Protein AF-A0A699V2Z4-F1 (afdb_monomer)

InterPro domains:
  IPR041373 Reverse transcriptase, RNase H-like domain [PF17917] (2-32)
  IPR043502 DNA/RNA polymerase superfamily [SSF56672] (2-38)

Solvent-accessible surface area (backbone atoms only — not comparable to full-atom values): 7165 Å² total; per-residue (Å²): 118,45,82,35,62,55,65,71,59,50,41,65,89,76,55,88,81,69,55,76,67,55,48,59,50,47,71,61,47,70,83,44,98,73,50,55,39,65,45,65,58,87,79,38,53,66,62,52,53,57,63,56,65,73,56,71,84,76,75,62,84,74,56,72,71,58,54,54,52,35,56,74,67,73,53,88,75,66,66,85,72,93,91,62,84,53,64,68,84,82,80,77,77,57,59,66,59,51,51,58,55,57,54,71,75,42,88,92,114

pLDDT: mean 74.53, std 16.19, range [44.03, 93.12]

Organism: Tanacetum cinerariifolium (NCBI:txid118510)

Structure (mmCIF, N/CA/C/O backbone):
data_AF-A0A699V2Z4-F1
#
_entry.id   AF-A0A699V2Z4-F1
#
loop_
_atom_site.group_PDB
_atom_site.id
_atom_site.type_symbol
_atom_site.label_atom_id
_atom_site.label_alt_id
_atom_site.label_comp_id
_atom_site.label_asym_id
_atom_site.label_entity_id
_atom_site.label_s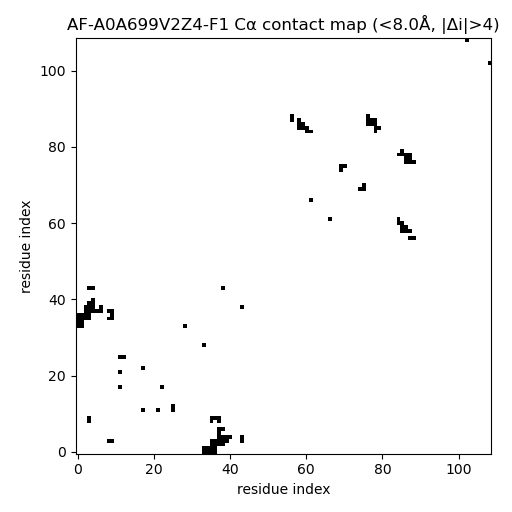eq_id
_atom_site.pdbx_PDB_ins_code
_atom_site.Cartn_x
_atom_site.Cartn_y
_atom_site.Cartn_z
_atom_site.occupancy
_atom_site.B_iso_or_equiv
_atom_site.auth_seq_id
_atom_site.auth_comp_id
_atom_site.auth_asym_id
_atom_site.auth_atom_id
_atom_site.pdbx_PDB_model_num
ATOM 1 N N . ASP A 1 1 ? -11.985 -6.692 1.473 1.00 87.31 1 ASP A N 1
ATOM 2 C CA . ASP A 1 1 ? -10.712 -6.765 2.226 1.00 87.31 1 ASP A CA 1
ATOM 3 C C . ASP A 1 1 ? -9.584 -6.054 1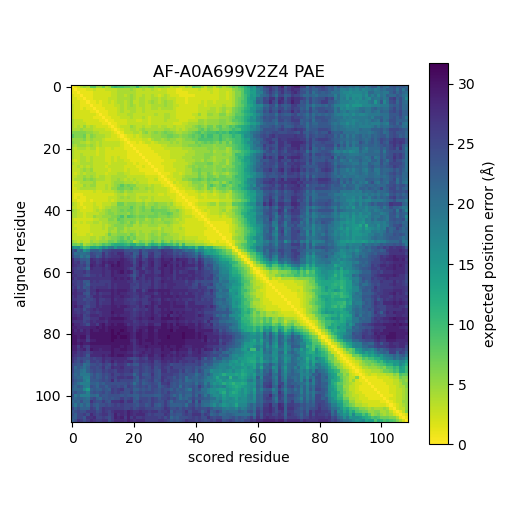.486 1.00 87.31 1 ASP A C 1
ATOM 5 O O . ASP A 1 1 ? -9.507 -6.158 0.269 1.00 87.31 1 ASP A O 1
ATOM 9 N N . ILE A 1 2 ? -8.719 -5.335 2.206 1.00 90.50 2 ILE A N 1
ATOM 10 C CA . ILE A 1 2 ? -7.509 -4.677 1.689 1.00 90.50 2 ILE A CA 1
ATOM 11 C C . ILE A 1 2 ? -6.297 -5.320 2.357 1.00 90.50 2 ILE A C 1
ATOM 13 O O . ILE A 1 2 ? -6.183 -5.291 3.580 1.00 90.50 2 ILE A O 1
ATOM 17 N N . PHE A 1 3 ? -5.362 -5.845 1.570 1.00 91.31 3 PHE A N 1
ATOM 18 C CA . PHE A 1 3 ? -4.125 -6.432 2.085 1.00 91.31 3 PHE A CA 1
ATOM 19 C C . PHE A 1 3 ? -2.959 -5.454 1.946 1.00 91.31 3 PHE A C 1
ATOM 21 O O . PHE A 1 3 ? -2.769 -4.840 0.899 1.00 91.31 3 PHE A O 1
ATOM 28 N N . THR A 1 4 ? -2.165 -5.310 3.004 1.00 92.25 4 THR A N 1
ATOM 29 C CA . THR A 1 4 ? -0.993 -4.428 3.020 1.00 92.25 4 THR A CA 1
ATOM 30 C C . THR A 1 4 ? 0.183 -5.079 3.732 1.00 92.25 4 THR A C 1
ATOM 32 O O . THR A 1 4 ? 0.024 -5.741 4.757 1.00 92.25 4 THR A O 1
ATOM 35 N N . ASP A 1 5 ? 1.384 -4.849 3.216 1.00 92.50 5 ASP A N 1
ATOM 36 C CA . ASP A 1 5 ? 2.642 -5.210 3.865 1.00 92.50 5 ASP A CA 1
ATOM 37 C C . ASP A 1 5 ? 3.110 -4.164 4.890 1.00 92.50 5 ASP A C 1
ATOM 39 O O . ASP A 1 5 ? 4.073 -4.382 5.632 1.00 92.50 5 ASP A O 1
ATOM 43 N N . HIS A 1 6 ? 2.386 -3.051 5.014 1.00 90.38 6 HIS A N 1
ATOM 44 C CA . HIS A 1 6 ? 2.674 -2.018 5.990 1.00 90.38 6 HIS A CA 1
ATOM 45 C C . HIS A 1 6 ? 1.903 -2.267 7.291 1.00 90.38 6 HIS A C 1
ATOM 47 O O . HIS A 1 6 ? 0.768 -1.832 7.487 1.00 90.38 6 HIS A O 1
ATOM 53 N N . LYS A 1 7 ? 2.561 -2.966 8.223 1.00 89.25 7 LYS A N 1
ATOM 54 C CA . LYS A 1 7 ? 1.970 -3.479 9.474 1.00 89.25 7 LYS A CA 1
ATOM 55 C C . LYS A 1 7 ? 1.210 -2.443 10.312 1.00 89.25 7 LYS A C 1
ATOM 57 O O . LYS A 1 7 ? 0.242 -2.802 10.976 1.00 89.25 7 LYS A O 1
ATOM 62 N N . SER A 1 8 ? 1.625 -1.178 10.297 1.00 88.25 8 SER A N 1
ATOM 63 C CA . SER A 1 8 ? 0.966 -0.113 11.064 1.00 88.25 8 SER A CA 1
ATOM 64 C C . SER A 1 8 ? -0.421 0.257 10.519 1.00 88.25 8 SER A C 1
ATOM 66 O O . SER A 1 8 ? -1.296 0.609 11.306 1.00 88.25 8 SER A O 1
ATOM 68 N N . LEU A 1 9 ? -0.669 0.109 9.208 1.00 89.44 9 LEU A N 1
ATOM 69 C CA . LEU A 1 9 ? -1.960 0.452 8.589 1.00 89.44 9 LEU A CA 1
ATOM 70 C C . LEU A 1 9 ? -3.107 -0.441 9.050 1.00 89.44 9 LEU A C 1
ATOM 72 O O . LEU A 1 9 ? -4.251 0.001 9.037 1.00 89.44 9 LEU A O 1
ATOM 76 N N . LYS A 1 10 ? -2.810 -1.649 9.541 1.00 90.50 10 LYS A N 1
ATOM 77 C CA . LYS A 1 10 ? -3.805 -2.524 10.175 1.00 90.50 10 LYS A CA 1
ATOM 78 C C . LYS A 1 10 ? -4.578 -1.811 11.294 1.00 90.50 10 LYS A C 1
ATOM 80 O O . LYS A 1 10 ? -5.737 -2.119 11.536 1.00 90.50 10 LYS A O 1
ATOM 85 N N . TYR A 1 11 ? -3.939 -0.867 11.983 1.00 90.00 11 TYR A N 1
ATOM 86 C CA . TYR A 1 11 ? -4.494 -0.208 13.163 1.00 90.00 11 TYR A CA 1
ATOM 87 C C . TYR A 1 11 ? -5.052 1.185 12.878 1.00 90.00 11 TYR A C 1
ATOM 89 O O . TYR A 1 11 ? -5.385 1.898 13.823 1.00 90.00 11 TYR A O 1
ATOM 97 N N . ILE A 1 12 ? -5.163 1.589 11.607 1.00 88.94 12 ILE A N 1
ATOM 98 C CA . ILE A 1 12 ? -5.498 2.972 11.250 1.00 88.94 12 ILE A CA 1
ATOM 99 C C . ILE A 1 12 ? -6.859 3.429 11.798 1.00 88.94 12 ILE A C 1
ATOM 101 O O . ILE A 1 12 ? -6.993 4.591 12.163 1.00 88.94 12 ILE A O 1
ATOM 105 N N . PHE A 1 13 ? -7.825 2.517 11.950 1.00 87.44 13 PHE A N 1
ATOM 106 C CA . PHE A 1 13 ? -9.142 2.804 12.537 1.00 87.44 13 PHE A CA 1
ATOM 107 C C . PHE A 1 13 ? -9.162 2.810 14.073 1.00 87.44 13 PHE A C 1
ATOM 109 O O . PHE A 1 13 ? -10.050 3.400 14.677 1.00 87.44 13 PHE A O 1
ATOM 116 N N . THR A 1 14 ? -8.198 2.153 14.722 1.00 88.56 14 THR A N 1
ATOM 117 C CA . THR A 1 14 ? -8.164 1.977 16.189 1.00 88.56 14 THR A CA 1
ATOM 118 C C . THR A 1 14 ? -7.121 2.851 16.885 1.00 88.56 14 THR A C 1
ATOM 120 O O . THR A 1 14 ? -7.094 2.948 18.112 1.00 88.56 14 THR A O 1
ATOM 123 N N . GLN A 1 15 ? -6.207 3.445 16.122 1.00 87.56 15 GLN A N 1
ATOM 124 C CA . GLN A 1 15 ? -5.091 4.218 16.645 1.00 87.56 15 GLN A CA 1
ATOM 125 C C . GLN A 1 15 ? -5.572 5.572 17.192 1.00 87.56 15 GLN A C 1
ATOM 127 O O . GLN A 1 15 ? -6.208 6.348 16.487 1.00 87.56 15 GLN A O 1
ATOM 132 N N . ARG A 1 16 ? -5.231 5.868 18.456 1.00 85.62 16 ARG A N 1
ATOM 133 C CA . ARG A 1 16 ? -5.664 7.092 19.162 1.00 85.62 16 ARG A CA 1
ATOM 134 C C . ARG A 1 16 ? -5.080 8.375 18.576 1.00 85.62 16 ARG A C 1
ATOM 136 O O . ARG A 1 16 ? -5.778 9.375 18.459 1.00 85.62 16 ARG A O 1
ATOM 143 N N . GLU A 1 17 ? -3.797 8.349 18.232 1.00 88.75 17 GLU A N 1
ATOM 144 C CA . GLU A 1 17 ? -3.079 9.517 17.728 1.00 88.75 17 GLU A CA 1
ATOM 145 C C . GLU A 1 17 ? -2.653 9.293 16.289 1.00 88.75 17 GLU A C 1
ATOM 147 O O . GLU A 1 17 ? -1.829 8.429 15.991 1.00 88.75 17 GLU A O 1
ATOM 152 N N . LEU A 1 18 ? -3.214 10.096 15.394 1.00 89.12 18 LEU A N 1
ATOM 153 C CA . LEU A 1 18 ? -2.954 10.022 13.966 1.00 89.12 18 LEU A CA 1
ATOM 154 C C . LEU A 1 18 ? -2.298 11.313 13.499 1.00 89.12 18 LEU A C 1
ATOM 156 O O . LEU A 1 18 ? -2.741 12.420 13.845 1.00 89.12 18 LEU A O 1
ATOM 160 N N . ASN A 1 19 ? -1.270 11.169 12.666 1.00 91.06 19 ASN A N 1
ATOM 161 C CA . ASN A 1 19 ? -0.652 12.308 12.004 1.00 91.06 19 ASN A CA 1
ATOM 162 C C . ASN A 1 19 ? -1.593 12.897 10.932 1.00 91.06 19 ASN A C 1
ATOM 164 O O . ASN A 1 19 ? -2.561 12.264 10.501 1.00 91.06 19 ASN A O 1
ATOM 168 N N . MET A 1 20 ? -1.308 14.119 10.473 1.00 92.19 20 MET A N 1
ATOM 169 C CA . MET A 1 20 ? -2.172 14.821 9.509 1.00 92.19 20 MET A CA 1
ATOM 170 C C . MET A 1 20 ?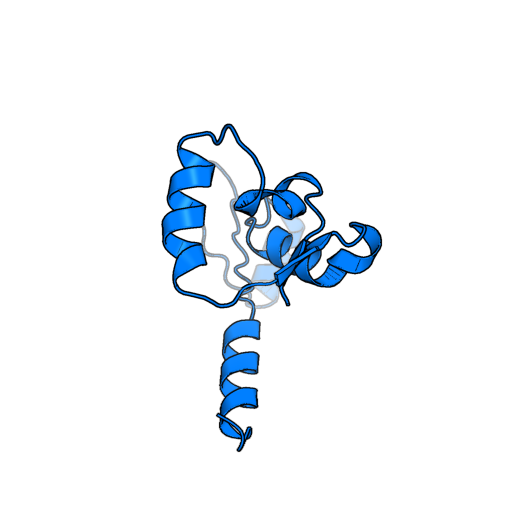 -2.370 14.049 8.198 1.00 92.19 20 MET A C 1
ATOM 172 O O . MET A 1 20 ? -3.440 14.124 7.597 1.00 92.19 20 MET A O 1
ATOM 176 N N . ARG A 1 21 ? -1.368 13.276 7.759 1.00 90.31 21 ARG A N 1
ATOM 177 C CA . ARG A 1 21 ? -1.477 12.436 6.561 1.00 90.31 21 ARG A CA 1
ATOM 178 C C . ARG A 1 21 ? -2.466 11.296 6.793 1.00 90.31 21 ARG A C 1
ATOM 180 O O . ARG A 1 21 ? -3.337 11.091 5.960 1.00 90.31 21 ARG A O 1
ATOM 187 N N . GLN A 1 22 ? -2.369 10.591 7.916 1.00 88.69 22 GLN A N 1
ATOM 188 C CA . GLN A 1 22 ? -3.275 9.495 8.266 1.00 88.69 22 GLN A CA 1
ATOM 189 C C . GLN A 1 22 ? -4.723 9.969 8.430 1.00 88.69 22 GLN A C 1
ATOM 191 O O . GLN A 1 22 ? -5.620 9.287 7.953 1.00 88.69 22 GLN A O 1
ATOM 196 N N . ARG A 1 23 ? -4.958 11.153 9.018 1.00 90.94 23 ARG A N 1
ATOM 197 C CA . ARG A 1 23 ? -6.315 11.728 9.109 1.00 90.94 23 ARG A CA 1
ATOM 198 C C . ARG A 1 23 ? -6.932 11.979 7.738 1.00 90.94 23 ARG A C 1
ATOM 200 O O . ARG A 1 23 ? -8.060 11.572 7.509 1.00 90.94 23 ARG A O 1
ATOM 207 N N . ARG A 1 24 ? -6.166 12.569 6.810 1.00 91.06 24 ARG A N 1
ATOM 208 C CA . ARG A 1 24 ? -6.622 12.765 5.423 1.00 91.06 24 ARG A CA 1
ATOM 209 C C . ARG A 1 24 ? -6.978 11.442 4.744 1.00 91.06 24 ARG A C 1
ATOM 211 O O . ARG A 1 24 ? -7.960 11.381 4.020 1.00 91.06 24 ARG A O 1
ATOM 218 N N . TRP A 1 25 ? -6.190 10.391 4.977 1.00 90.19 25 TRP A N 1
ATOM 219 C CA . TRP A 1 25 ? -6.496 9.062 4.442 1.00 90.19 25 TRP A CA 1
ATOM 220 C C . TRP A 1 25 ? -7.739 8.445 5.080 1.00 90.19 25 TRP A C 1
ATOM 222 O O . TRP A 1 25 ? -8.535 7.854 4.363 1.00 90.19 25 TRP A O 1
ATOM 232 N N . LEU A 1 26 ? -7.942 8.601 6.389 1.00 89.94 26 LEU A N 1
ATOM 233 C CA . LEU A 1 26 ? -9.163 8.130 7.049 1.00 89.94 26 LEU A CA 1
ATOM 234 C C . LEU A 1 26 ? -10.414 8.839 6.548 1.00 89.94 26 LEU A C 1
ATOM 236 O O . LEU A 1 26 ? -11.431 8.182 6.366 1.00 89.94 26 LEU A O 1
ATOM 240 N N . ASP A 1 27 ? -10.334 10.144 6.291 1.00 90.06 27 ASP A N 1
ATOM 241 C CA . ASP A 1 27 ? -11.449 10.886 5.701 1.00 90.06 27 ASP A CA 1
ATOM 242 C C . ASP A 1 27 ? -11.861 10.340 4.334 1.00 90.06 27 ASP A C 1
ATOM 244 O O . ASP A 1 27 ? -13.030 10.424 3.993 1.00 90.06 27 ASP A O 1
ATOM 248 N N . LEU A 1 28 ? -10.926 9.764 3.577 1.00 89.44 28 LEU A N 1
ATOM 249 C CA . LEU A 1 28 ? -11.218 9.098 2.311 1.00 89.44 28 LEU A CA 1
ATOM 250 C C . LEU A 1 28 ? -11.717 7.662 2.522 1.00 89.44 28 LEU A C 1
ATOM 252 O O . LEU A 1 28 ? -12.619 7.213 1.829 1.00 89.44 28 LEU A O 1
ATOM 256 N N . LEU A 1 29 ? -11.122 6.926 3.464 1.00 89.06 29 LEU A N 1
ATOM 257 C CA . LEU A 1 29 ? -11.441 5.516 3.704 1.00 89.06 29 LEU A CA 1
ATOM 258 C C . LEU A 1 29 ? -12.791 5.308 4.394 1.00 89.06 29 LEU A C 1
ATOM 260 O O . LEU A 1 29 ? -13.374 4.245 4.221 1.00 89.06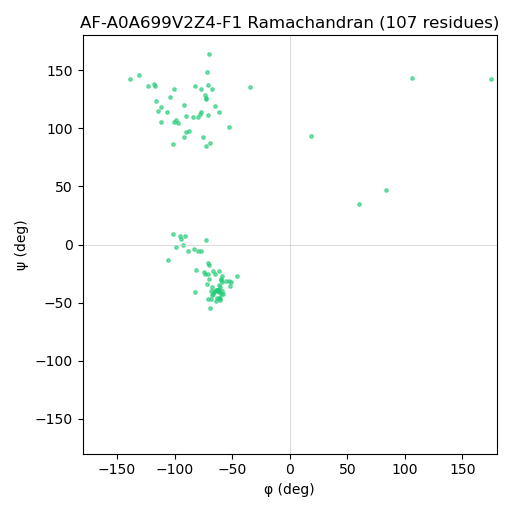 29 LEU A O 1
ATOM 264 N N . LYS A 1 30 ? -13.294 6.290 5.153 1.00 84.88 30 LYS A N 1
ATOM 265 C CA . LYS A 1 30 ? -14.575 6.180 5.877 1.00 84.88 30 LYS A CA 1
ATOM 266 C C . LYS A 1 30 ? -15.783 5.975 4.960 1.00 84.88 30 LYS A C 1
ATOM 268 O O . LYS A 1 30 ? -16.796 5.458 5.415 1.00 84.88 30 LYS A O 1
ATOM 273 N N . ASP A 1 31 ? -15.665 6.379 3.696 1.00 90.50 31 ASP A N 1
ATOM 274 C CA . ASP A 1 31 ? -16.728 6.247 2.699 1.00 90.50 31 ASP A CA 1
ATOM 275 C C . ASP A 1 31 ? -16.808 4.819 2.123 1.00 90.50 31 ASP A C 1
ATOM 277 O O . ASP A 1 31 ? -17.718 4.504 1.360 1.00 90.50 31 ASP A O 1
ATOM 281 N N . TYR A 1 32 ? -15.871 3.942 2.496 1.00 88.75 32 TYR A N 1
ATOM 282 C CA . TYR A 1 32 ? -15.781 2.568 2.018 1.00 88.75 32 TYR A CA 1
ATOM 283 C C . TYR A 1 32 ? -15.814 1.583 3.193 1.00 88.75 32 TYR A C 1
ATOM 285 O O . TYR A 1 32 ? -15.085 1.749 4.174 1.00 88.75 32 TYR A O 1
ATOM 293 N N . ASP A 1 33 ? -16.584 0.499 3.062 1.00 88.00 33 ASP A N 1
ATOM 294 C CA . ASP A 1 33 ? -16.558 -0.615 4.020 1.00 88.00 33 ASP A CA 1
ATOM 295 C C . ASP A 1 33 ? -15.260 -1.424 3.851 1.00 88.00 33 ASP A C 1
ATOM 297 O O . ASP A 1 33 ? -15.157 -2.370 3.064 1.00 88.00 33 ASP A O 1
ATOM 301 N N . THR A 1 34 ? -14.200 -0.957 4.512 1.00 88.75 34 THR A N 1
ATOM 302 C CA . THR A 1 34 ? -12.832 -1.437 4.304 1.00 88.75 34 THR A CA 1
ATOM 303 C C . THR A 1 34 ? -12.306 -2.194 5.511 1.00 88.75 34 THR A C 1
ATOM 305 O O . THR A 1 34 ? -12.079 -1.649 6.586 1.00 88.75 34 THR A O 1
ATOM 308 N N . ASN A 1 35 ? -11.998 -3.470 5.296 1.00 90.62 35 ASN A N 1
ATOM 309 C CA . ASN A 1 35 ? -11.284 -4.297 6.259 1.00 90.62 35 ASN A CA 1
ATOM 310 C C . ASN A 1 35 ? -9.807 -4.413 5.858 1.00 90.62 35 ASN A C 1
ATOM 312 O O . ASN A 1 35 ? -9.477 -5.099 4.887 1.00 90.62 35 ASN A O 1
ATOM 316 N N . ILE A 1 36 ? -8.923 -3.716 6.578 1.00 91.81 36 ILE A N 1
ATOM 317 C CA . ILE A 1 36 ? -7.482 -3.669 6.285 1.00 91.81 36 ILE A CA 1
ATOM 318 C C . ILE A 1 36 ? -6.752 -4.768 7.060 1.00 91.81 36 ILE A C 1
ATOM 320 O O . ILE A 1 36 ? -6.718 -4.777 8.292 1.00 91.81 36 ILE A O 1
ATOM 324 N N . GLN A 1 37 ? -6.090 -5.662 6.333 1.00 92.38 37 GLN A N 1
ATOM 325 C CA . GLN A 1 37 ? -5.348 -6.790 6.876 1.00 92.38 37 GLN A CA 1
ATOM 326 C C . GLN A 1 37 ? -3.862 -6.697 6.539 1.00 92.38 37 GLN A C 1
ATOM 328 O O . GLN A 1 37 ? -3.459 -6.373 5.422 1.00 92.38 37 GLN A O 1
ATOM 333 N N . TYR A 1 38 ? -3.030 -7.017 7.528 1.00 93.12 38 TYR A N 1
ATOM 334 C CA . TYR A 1 38 ? -1.599 -7.160 7.302 1.00 93.12 38 TYR A CA 1
ATOM 335 C C . TYR A 1 38 ? -1.305 -8.498 6.628 1.00 93.12 38 TYR A C 1
ATOM 337 O O . TYR A 1 38 ? -1.756 -9.538 7.111 1.00 93.12 38 TYR A O 1
ATOM 345 N N . HIS A 1 39 ? -0.470 -8.475 5.594 1.00 90.62 39 HIS A N 1
ATOM 346 C CA . HIS A 1 39 ? 0.114 -9.674 5.011 1.00 90.62 39 HIS A CA 1
ATOM 347 C C . HIS A 1 39 ? 1.645 -9.487 4.853 1.00 90.62 39 HIS A C 1
ATOM 349 O O . HIS A 1 39 ? 2.108 -8.366 4.647 1.00 90.62 39 HIS A O 1
ATOM 355 N N . PRO A 1 40 ? 2.483 -10.530 4.998 1.00 92.25 40 PRO A N 1
ATOM 356 C CA . PRO A 1 40 ? 3.938 -10.377 4.916 1.00 92.25 40 PRO A CA 1
ATOM 357 C C . PRO A 1 40 ? 4.420 -10.009 3.509 1.00 92.25 40 PRO A C 1
ATOM 359 O O . PRO A 1 40 ? 4.104 -10.720 2.567 1.00 92.25 40 PRO A O 1
ATOM 362 N N . GLY A 1 41 ? 5.318 -9.027 3.365 1.00 87.25 41 GLY A N 1
ATOM 363 C CA . GLY A 1 41 ? 5.819 -8.532 2.064 1.00 87.25 41 GLY A CA 1
ATOM 364 C C . GLY A 1 41 ? 6.225 -9.590 1.017 1.00 87.25 41 GLY A C 1
ATOM 365 O O . GLY A 1 41 ? 6.070 -9.361 -0.177 1.00 87.25 41 GLY A O 1
ATOM 366 N N . LYS A 1 42 ? 6.639 -10.799 1.430 1.00 87.75 42 LYS A N 1
ATOM 367 C CA . LYS A 1 42 ? 6.875 -11.944 0.523 1.00 87.75 42 LYS A CA 1
ATOM 368 C C . LYS A 1 42 ? 5.649 -12.371 -0.298 1.00 87.75 42 LYS A C 1
ATOM 370 O O . LYS A 1 42 ? 5.825 -12.917 -1.378 1.00 87.75 42 LYS A O 1
ATOM 375 N N . ALA A 1 43 ? 4.436 -12.136 0.187 1.00 85.50 43 ALA A N 1
ATOM 376 C CA . ALA A 1 43 ? 3.198 -12.370 -0.553 1.00 85.50 43 ALA A CA 1
ATOM 377 C C . ALA A 1 43 ? 2.716 -11.112 -1.313 1.00 85.50 43 ALA A C 1
ATOM 379 O O . ALA A 1 43 ? 1.720 -11.169 -2.024 1.00 85.50 43 ALA A O 1
ATOM 380 N N . ASN A 1 44 ? 3.442 -9.983 -1.226 1.00 88.00 44 ASN A N 1
ATOM 381 C CA . ASN A 1 44 ? 3.048 -8.691 -1.808 1.00 88.00 44 ASN A CA 1
ATOM 382 C C . ASN A 1 44 ? 3.677 -8.503 -3.181 1.00 88.00 44 ASN A C 1
ATOM 384 O O . ASN A 1 44 ? 3.597 -7.426 -3.755 1.00 88.00 44 ASN A O 1
ATOM 388 N N . VAL A 1 45 ? 4.331 -9.546 -3.694 1.00 85.31 45 VAL A N 1
ATOM 389 C CA . VAL A 1 45 ? 5.195 -9.513 -4.875 1.00 85.31 45 VAL A CA 1
ATOM 390 C C . VAL A 1 45 ? 4.523 -8.881 -6.087 1.00 85.31 45 VAL A C 1
ATOM 392 O O . VAL A 1 45 ? 5.188 -8.164 -6.826 1.00 85.31 45 VAL A O 1
ATOM 395 N N . VAL A 1 46 ? 3.214 -9.082 -6.266 1.00 84.12 46 VAL A N 1
ATOM 396 C CA . VAL A 1 46 ? 2.451 -8.467 -7.360 1.00 84.12 46 VAL A CA 1
ATOM 397 C C . VAL A 1 46 ? 2.323 -6.957 -7.153 1.00 84.12 46 VAL A C 1
ATOM 399 O O . VAL A 1 46 ? 2.723 -6.191 -8.025 1.00 84.12 46 VAL A O 1
ATOM 402 N N . ALA A 1 47 ? 1.822 -6.514 -5.997 1.00 86.12 47 ALA A N 1
ATOM 403 C CA . ALA A 1 47 ? 1.673 -5.091 -5.689 1.00 86.12 47 ALA A CA 1
ATOM 404 C C . ALA A 1 47 ? 3.031 -4.367 -5.658 1.00 86.12 47 ALA A C 1
ATOM 406 O O . ALA A 1 47 ? 3.157 -3.271 -6.204 1.00 86.12 47 ALA A O 1
ATOM 407 N N . ASP A 1 48 ? 4.065 -5.009 -5.114 1.00 85.06 48 ASP A N 1
ATOM 408 C CA . ASP A 1 48 ? 5.450 -4.537 -5.132 1.00 85.06 48 ASP A CA 1
ATOM 409 C C . ASP A 1 48 ? 5.980 -4.381 -6.561 1.00 85.06 48 ASP A C 1
ATOM 411 O O . ASP A 1 48 ? 6.554 -3.343 -6.893 1.00 85.06 48 ASP A O 1
ATOM 415 N N . ALA A 1 49 ? 5.787 -5.383 -7.426 1.00 83.38 49 ALA A N 1
ATOM 416 C CA . ALA A 1 49 ? 6.222 -5.319 -8.819 1.00 83.38 49 ALA A CA 1
ATOM 417 C C . ALA A 1 49 ? 5.516 -4.185 -9.577 1.00 83.38 49 ALA A C 1
ATOM 419 O O . ALA A 1 49 ? 6.159 -3.459 -10.336 1.00 83.38 49 ALA A O 1
ATOM 420 N N . LEU A 1 50 ? 4.218 -3.987 -9.335 1.00 80.75 50 LEU A N 1
ATOM 421 C CA . LEU A 1 50 ? 3.446 -2.893 -9.926 1.00 80.75 50 LEU A CA 1
ATOM 422 C C . LEU A 1 50 ? 3.888 -1.522 -9.408 1.00 80.75 50 LEU A C 1
ATOM 424 O O . LEU A 1 50 ? 4.074 -0.601 -10.201 1.00 80.75 50 LEU A O 1
ATOM 428 N N . SER A 1 51 ? 4.117 -1.393 -8.100 1.00 80.19 51 SER A N 1
ATOM 429 C CA . SER A 1 51 ? 4.596 -0.156 -7.478 1.00 80.19 51 SER A CA 1
ATOM 430 C C . SER A 1 51 ? 5.974 0.249 -8.007 1.00 80.19 51 SER A C 1
ATOM 432 O O . SER A 1 51 ? 6.214 1.423 -8.292 1.00 80.19 51 SER A O 1
ATOM 434 N N . ARG A 1 52 ? 6.866 -0.727 -8.217 1.00 71.62 52 ARG A N 1
ATOM 435 C CA . ARG A 1 52 ? 8.218 -0.497 -8.746 1.00 71.62 52 ARG A CA 1
ATOM 436 C C . ARG A 1 52 ? 8.235 -0.193 -10.249 1.00 71.62 52 ARG A C 1
ATOM 438 O O . ARG A 1 52 ? 9.158 0.475 -10.704 1.00 71.62 52 ARG A O 1
ATOM 445 N N . LYS A 1 53 ? 7.222 -0.618 -11.018 1.00 60.88 53 LYS A N 1
ATOM 446 C CA . LYS A 1 53 ? 7.149 -0.416 -12.482 1.00 60.88 53 LYS A CA 1
ATOM 447 C C . LYS A 1 53 ? 6.902 1.044 -12.901 1.00 60.88 53 LYS A C 1
ATOM 449 O O . LYS A 1 53 ? 7.161 1.394 -14.046 1.00 60.88 53 LYS A O 1
ATOM 454 N N . LEU A 1 54 ? 6.435 1.905 -11.993 1.00 51.09 54 LEU A N 1
ATOM 455 C CA . LEU A 1 54 ? 6.182 3.332 -12.264 1.00 51.09 54 LEU A CA 1
ATOM 456 C C . LEU A 1 54 ? 7.401 4.243 -12.036 1.00 51.09 54 LEU A C 1
ATOM 458 O O . LEU A 1 54 ? 7.349 5.431 -12.356 1.00 51.09 54 LEU A O 1
ATOM 462 N N . GLY A 1 55 ? 8.511 3.703 -11.528 1.00 50.91 55 GLY A N 1
ATOM 463 C CA . GLY A 1 55 ? 9.793 4.394 -11.542 1.00 50.91 55 GLY A CA 1
ATOM 464 C C . GLY A 1 55 ? 10.401 4.283 -12.932 1.00 50.91 55 GLY A C 1
ATOM 465 O O . GLY A 1 55 ? 10.752 3.186 -13.355 1.00 50.91 55 GLY A O 1
ATOM 466 N N . MET A 1 56 ? 10.502 5.410 -13.640 1.00 50.00 56 MET A N 1
ATOM 467 C CA . MET A 1 56 ? 11.280 5.558 -14.874 1.00 50.00 56 MET A CA 1
ATOM 468 C C . MET A 1 56 ? 12.541 4.687 -14.821 1.00 50.00 56 MET A C 1
ATOM 470 O O . MET A 1 56 ? 13.232 4.692 -13.800 1.00 50.00 56 MET A O 1
ATOM 474 N N . ILE A 1 57 ? 12.850 3.969 -15.907 1.00 50.59 57 ILE A N 1
ATOM 475 C CA . ILE A 1 57 ? 14.148 3.312 -16.083 1.00 50.59 57 ILE A CA 1
ATOM 476 C C . ILE A 1 57 ? 15.209 4.394 -15.866 1.00 50.59 57 ILE A C 1
ATOM 478 O O . ILE A 1 57 ? 15.410 5.264 -16.713 1.00 50.59 57 ILE A O 1
ATOM 482 N N . ALA A 1 58 ? 15.814 4.401 -14.680 1.00 45.84 58 ALA A 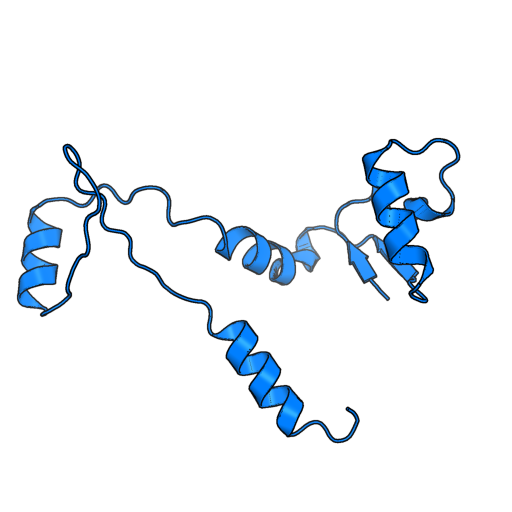N 1
ATOM 483 C CA . ALA A 1 58 ? 16.843 5.351 -14.320 1.00 45.84 58 ALA A CA 1
ATOM 484 C C . ALA A 1 58 ? 18.009 5.144 -15.292 1.00 45.84 58 ALA A C 1
ATOM 486 O O . ALA A 1 58 ? 18.599 4.069 -15.314 1.00 45.84 58 ALA A O 1
ATOM 487 N N . GLY A 1 59 ? 18.252 6.159 -16.127 1.00 49.97 59 GLY A N 1
ATOM 488 C CA . GLY A 1 59 ? 19.366 6.324 -17.065 1.00 49.97 59 GLY A CA 1
ATOM 489 C C . GLY A 1 59 ? 20.142 5.060 -17.433 1.00 49.97 59 GLY A C 1
ATOM 490 O O . GLY A 1 59 ? 21.133 4.731 -16.782 1.00 49.97 59 GLY A O 1
ATOM 491 N N . ILE A 1 60 ? 19.766 4.399 -18.531 1.00 53.97 60 ILE A N 1
ATOM 492 C CA . ILE A 1 60 ? 20.670 3.432 -19.159 1.00 53.97 60 ILE A CA 1
ATOM 493 C C . ILE A 1 60 ? 21.800 4.237 -19.808 1.00 53.97 60 ILE A C 1
ATOM 495 O O . ILE A 1 60 ? 21.585 4.947 -20.789 1.00 53.97 60 ILE A O 1
ATOM 499 N N . LYS A 1 61 ? 23.020 4.125 -19.277 1.00 54.06 61 LYS A N 1
ATOM 500 C CA . LYS A 1 61 ? 24.223 4.593 -19.972 1.00 54.06 61 LYS A CA 1
ATOM 501 C C . LYS A 1 61 ? 24.546 3.592 -21.083 1.00 54.06 61 LYS A C 1
ATOM 503 O O . LYS A 1 61 ? 25.194 2.576 -20.844 1.00 54.06 61 LYS A O 1
ATOM 508 N N . VAL A 1 62 ? 24.038 3.856 -22.281 1.00 60.84 62 VAL A N 1
ATOM 509 C CA . VAL A 1 62 ? 24.235 3.008 -23.462 1.00 60.84 62 VAL A CA 1
ATOM 510 C C . VAL A 1 62 ? 25.588 3.337 -24.110 1.00 60.84 62 VAL A C 1
ATOM 512 O O . VAL A 1 62 ? 25.959 4.505 -24.216 1.00 60.84 62 VAL A O 1
ATOM 515 N N . LYS A 1 63 ? 26.355 2.317 -24.518 1.00 67.00 63 LYS A N 1
ATOM 516 C CA . LYS A 1 63 ? 27.579 2.501 -25.322 1.00 67.00 63 LYS A CA 1
ATOM 517 C C . LYS A 1 63 ? 27.211 2.921 -26.750 1.00 67.00 63 LYS A C 1
ATOM 519 O O . LYS A 1 63 ? 26.213 2.445 -27.276 1.00 67.00 63 LYS A O 1
ATOM 524 N N . GLU A 1 64 ? 28.046 3.723 -27.411 1.00 67.06 64 GLU A N 1
ATOM 525 C CA . GLU A 1 64 ? 27.804 4.181 -28.795 1.00 67.06 64 GLU A CA 1
ATOM 526 C C . GLU A 1 64 ? 27.579 3.048 -29.808 1.00 67.06 64 GLU A C 1
ATOM 528 O O . GLU A 1 64 ? 26.847 3.226 -30.774 1.00 67.06 64 GLU A O 1
ATOM 533 N N . GLU A 1 65 ? 28.200 1.887 -29.601 1.00 74.38 65 GLU A N 1
ATOM 534 C CA . GLU A 1 65 ? 28.015 0.696 -30.444 1.00 74.38 65 GLU A CA 1
ATOM 535 C C . GLU A 1 65 ? 26.552 0.234 -30.449 1.00 74.38 65 GLU A C 1
ATOM 537 O O . GLU A 1 65 ? 25.982 -0.032 -31.499 1.00 74.38 65 GLU A O 1
ATOM 542 N N . ILE A 1 66 ? 25.914 0.244 -29.277 1.00 71.44 66 ILE A N 1
ATOM 543 C CA . ILE A 1 66 ? 24.519 -0.170 -29.114 1.00 71.44 66 ILE A CA 1
ATOM 544 C C . ILE A 1 66 ? 23.577 0.872 -29.733 1.00 71.44 66 ILE A C 1
ATOM 546 O O . ILE A 1 66 ? 22.551 0.503 -30.290 1.00 71.44 66 ILE A O 1
ATOM 550 N N . ILE A 1 67 ? 23.924 2.165 -29.685 1.00 70.38 67 ILE A N 1
ATOM 551 C CA . ILE A 1 67 ? 23.142 3.221 -30.357 1.00 70.38 67 ILE A CA 1
ATOM 552 C C . ILE A 1 67 ? 23.121 2.977 -31.872 1.00 70.38 67 ILE A C 1
ATOM 554 O O . ILE A 1 67 ? 22.053 2.992 -32.476 1.00 70.38 67 ILE A O 1
ATOM 558 N N . ARG A 1 68 ? 24.281 2.673 -32.467 1.00 73.69 68 ARG A N 1
ATOM 559 C CA . ARG A 1 68 ? 24.389 2.368 -33.903 1.00 73.69 68 ARG A CA 1
ATOM 560 C C . ARG A 1 68 ? 23.590 1.130 -34.296 1.00 73.69 68 ARG A C 1
ATOM 56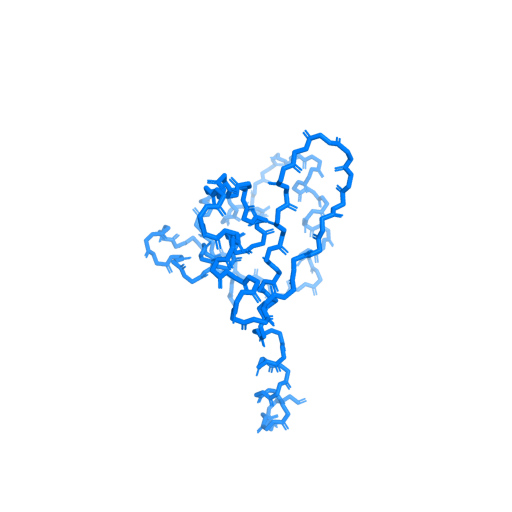2 O O . ARG A 1 68 ? 22.973 1.110 -35.356 1.00 73.69 68 ARG A O 1
ATOM 569 N N . ASP A 1 69 ? 23.586 0.101 -33.455 1.00 77.62 69 ASP A N 1
ATOM 570 C CA . ASP A 1 69 ? 22.793 -1.101 -33.717 1.00 77.62 69 ASP A CA 1
ATOM 571 C C . ASP A 1 69 ? 21.284 -0.823 -33.644 1.00 77.62 69 ASP A C 1
ATOM 573 O O . ASP A 1 69 ? 20.533 -1.356 -34.456 1.00 77.62 69 ASP A O 1
ATOM 577 N N . LEU A 1 70 ? 20.830 0.051 -32.738 1.00 74.38 70 LEU A N 1
ATOM 578 C CA . LEU A 1 70 ? 19.422 0.464 -32.659 1.00 74.38 70 LEU A CA 1
ATOM 579 C C . LEU A 1 70 ? 18.977 1.254 -33.899 1.00 74.38 70 LEU A C 1
ATOM 581 O O . LEU A 1 70 ? 17.902 0.986 -34.428 1.00 74.38 70 LEU A O 1
ATOM 585 N N . GLU A 1 71 ? 19.820 2.158 -34.407 1.00 69.81 71 GLU A N 1
ATOM 586 C CA . GLU A 1 71 ? 19.572 2.870 -35.671 1.00 69.81 71 GLU A CA 1
ATOM 587 C C . GLU A 1 71 ? 19.481 1.899 -36.858 1.00 69.81 71 GLU A C 1
ATOM 589 O O . GLU A 1 71 ? 18.599 2.026 -37.703 1.00 69.81 71 GLU A O 1
ATOM 594 N N . ARG A 1 72 ? 20.350 0.877 -36.912 1.00 75.62 72 ARG A N 1
ATOM 595 C CA . ARG A 1 72 ? 20.295 -0.167 -37.956 1.00 75.62 72 ARG A CA 1
ATOM 596 C C . ARG A 1 72 ? 19.034 -1.023 -37.889 1.00 75.62 72 ARG A C 1
ATOM 598 O O . ARG A 1 72 ? 18.662 -1.615 -38.899 1.00 75.62 72 ARG A O 1
ATOM 605 N N . LEU A 1 73 ? 18.428 -1.126 -36.712 1.00 75.31 73 LEU A N 1
ATOM 606 C CA . LEU A 1 73 ? 17.192 -1.865 -36.475 1.00 75.31 73 LEU A CA 1
ATOM 607 C C . LEU A 1 73 ? 15.936 -0.994 -36.631 1.00 75.31 73 LEU A C 1
ATOM 609 O O . LEU A 1 73 ? 14.848 -1.482 -36.340 1.00 75.31 73 LEU A O 1
ATOM 613 N N . ASP A 1 74 ? 16.079 0.253 -37.099 1.00 68.00 74 ASP A N 1
ATOM 614 C CA . ASP A 1 74 ? 14.983 1.213 -37.300 1.00 68.00 74 ASP A CA 1
ATOM 615 C C . ASP A 1 74 ? 14.216 1.540 -36.001 1.00 68.00 74 ASP A C 1
ATOM 617 O O . ASP A 1 74 ? 13.000 1.723 -35.976 1.00 68.00 74 ASP A O 1
ATOM 621 N N . ILE A 1 75 ? 14.937 1.577 -34.873 1.00 66.62 75 ILE A N 1
ATOM 622 C CA . ILE A 1 75 ? 14.379 1.909 -33.558 1.00 66.62 75 ILE A CA 1
ATOM 623 C C . ILE A 1 75 ? 14.674 3.382 -33.251 1.00 66.62 75 ILE A C 1
ATOM 625 O O . ILE A 1 75 ? 15.804 3.748 -32.924 1.00 66.62 75 ILE A O 1
ATOM 629 N N . GLU A 1 76 ? 13.648 4.234 -33.311 1.00 54.25 76 GLU A N 1
ATOM 630 C CA . GLU A 1 76 ? 13.782 5.672 -33.047 1.00 54.25 76 GLU A CA 1
ATOM 631 C C . GLU A 1 76 ? 13.969 5.997 -31.551 1.00 54.25 76 GLU A C 1
ATOM 633 O O . GLU A 1 76 ? 13.185 5.600 -30.684 1.00 54.25 76 GLU A O 1
ATOM 638 N N . LEU A 1 77 ? 15.002 6.790 -31.242 1.00 60.66 77 LEU A N 1
ATOM 639 C CA . LEU A 1 77 ? 15.314 7.278 -29.896 1.00 60.66 77 LEU A CA 1
ATOM 640 C C . LEU A 1 77 ? 14.973 8.769 -29.755 1.00 60.66 77 LEU A C 1
ATOM 642 O O . LEU A 1 77 ? 15.634 9.625 -30.338 1.00 60.66 77 LEU A O 1
ATOM 646 N N . TYR A 1 78 ? 13.989 9.106 -28.915 1.00 53.47 78 TYR A N 1
ATOM 647 C CA . TYR A 1 78 ? 13.642 10.502 -28.626 1.00 53.47 78 TYR A CA 1
ATOM 648 C C . TYR A 1 78 ? 14.434 11.037 -27.421 1.00 53.47 78 TYR A C 1
ATOM 650 O O . TYR A 1 78 ? 14.198 10.632 -26.280 1.00 53.47 78 TYR A O 1
ATOM 658 N N . VAL A 1 79 ? 15.369 11.962 -27.664 1.00 54.50 79 VAL A N 1
ATOM 659 C CA . VAL A 1 79 ? 16.228 12.577 -26.634 1.00 54.50 79 VAL A CA 1
ATOM 660 C C . VAL A 1 79 ? 15.749 13.997 -26.328 1.00 54.50 79 VAL A C 1
ATOM 662 O O . VAL A 1 79 ? 15.628 14.828 -27.227 1.00 54.50 79 VAL A O 1
ATOM 665 N N . ARG A 1 80 ? 15.502 14.313 -25.050 1.00 44.97 80 ARG A N 1
ATOM 666 C CA . ARG A 1 80 ? 15.091 15.660 -24.612 1.00 44.97 80 ARG A CA 1
ATOM 667 C C . ARG A 1 80 ? 16.204 16.327 -23.787 1.00 44.97 80 ARG A C 1
ATOM 669 O O . ARG A 1 80 ? 16.363 16.005 -22.616 1.00 44.97 80 ARG A O 1
ATOM 676 N N . GLY A 1 81 ? 16.911 17.300 -24.375 1.00 44.09 81 GLY A N 1
ATOM 677 C C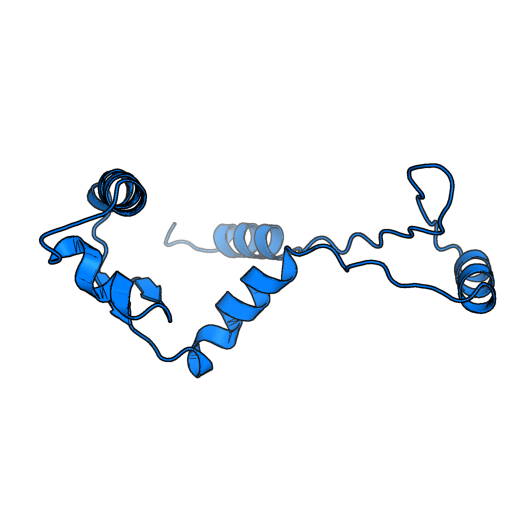A . GLY A 1 81 ? 17.790 18.253 -23.666 1.00 44.09 81 GLY A CA 1
ATOM 678 C C . GLY A 1 81 ? 19.306 18.030 -23.813 1.00 44.09 81 GLY A C 1
ATOM 679 O O . GLY A 1 81 ? 19.781 16.904 -23.887 1.00 44.09 81 GLY A O 1
ATOM 680 N N . GLN A 1 82 ? 20.058 19.138 -23.884 1.00 52.50 82 GLN A N 1
ATOM 681 C CA . GLN A 1 82 ? 21.486 19.201 -24.224 1.00 52.50 82 GLN A CA 1
ATOM 682 C C . GLN A 1 82 ? 22.410 18.649 -23.116 1.00 52.50 82 GLN A C 1
ATOM 684 O O . GLN A 1 82 ? 22.270 19.007 -21.950 1.00 52.50 82 GLN A O 1
ATOM 689 N N . HIS A 1 83 ? 23.414 17.868 -23.543 1.00 44.25 83 HIS A N 1
ATOM 690 C CA . HIS A 1 83 ? 24.546 17.293 -22.786 1.00 44.25 83 HIS A CA 1
ATOM 691 C C . HIS A 1 83 ? 24.323 15.978 -22.013 1.00 44.25 83 HIS A C 1
ATOM 693 O O . HIS A 1 83 ? 24.797 15.801 -20.893 1.00 44.25 83 HIS A O 1
ATOM 699 N N . GLY A 1 84 ? 23.708 14.993 -22.670 1.00 50.56 84 GLY A N 1
ATOM 700 C CA . GLY A 1 84 ? 23.819 13.579 -22.298 1.00 50.56 84 GLY A CA 1
ATOM 701 C C . GLY A 1 84 ? 22.906 12.696 -23.146 1.00 50.56 84 GL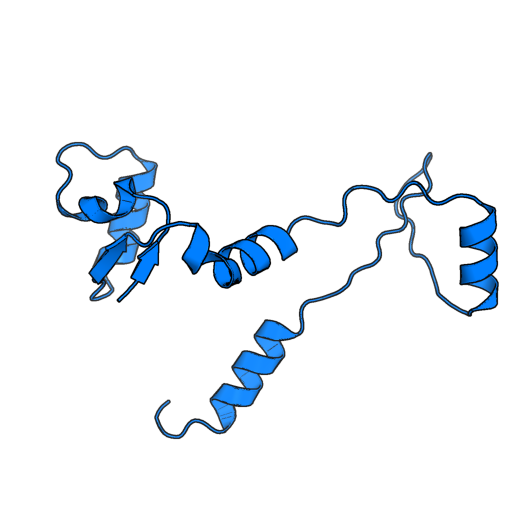Y A C 1
ATOM 702 O O . GLY A 1 84 ? 21.791 13.104 -23.462 1.00 50.56 84 GLY A O 1
ATOM 703 N N . TYR A 1 85 ? 23.360 11.493 -23.514 1.00 49.72 85 TYR A N 1
ATOM 704 C CA . TYR A 1 85 ? 22.510 10.495 -24.171 1.00 49.72 85 TYR A CA 1
ATOM 705 C C . TYR A 1 85 ? 21.476 9.972 -23.163 1.00 49.72 85 TYR A C 1
ATOM 707 O O . TYR A 1 85 ? 21.715 8.995 -22.458 1.00 49.72 85 TYR A O 1
ATOM 715 N N . TRP A 1 86 ? 20.336 10.651 -23.063 1.00 47.56 86 TRP A N 1
ATOM 716 C CA . TRP A 1 86 ? 19.174 10.184 -22.311 1.00 47.56 86 TRP A CA 1
ATOM 717 C C . TRP A 1 86 ? 18.163 9.608 -23.296 1.00 47.56 86 TRP A C 1
ATOM 719 O O . TRP A 1 86 ? 17.274 10.301 -23.783 1.00 47.56 86 TRP A O 1
ATOM 729 N N . ALA A 1 87 ? 18.333 8.328 -23.611 1.00 50.47 87 ALA A N 1
ATOM 730 C CA . ALA A 1 87 ? 17.320 7.535 -24.286 1.00 50.47 87 ALA A CA 1
ATOM 731 C C . ALA A 1 87 ? 16.248 7.137 -23.260 1.00 50.47 87 ALA A C 1
ATOM 733 O O . ALA A 1 87 ? 16.538 6.382 -22.331 1.00 50.47 87 ALA A O 1
ATOM 734 N N . SER A 1 88 ? 15.013 7.627 -23.402 1.00 44.03 88 SER A N 1
ATOM 735 C CA . SER A 1 88 ? 13.885 7.103 -22.625 1.00 44.03 88 SER A CA 1
ATOM 736 C C . SER A 1 88 ? 13.117 6.085 -23.465 1.00 44.03 88 SER A C 1
ATOM 738 O O . SER A 1 88 ? 12.356 6.468 -24.352 1.00 44.03 88 SER A O 1
ATOM 740 N N . LEU A 1 89 ? 13.288 4.793 -23.177 1.00 47.09 89 LEU A N 1
ATOM 741 C CA . LEU A 1 89 ? 12.390 3.755 -23.678 1.00 47.09 89 LEU A CA 1
ATOM 742 C C . LEU A 1 89 ? 11.138 3.766 -22.798 1.00 47.09 89 LEU A C 1
ATOM 744 O O . LEU A 1 89 ? 11.191 3.403 -21.620 1.00 47.09 89 LEU A O 1
ATOM 748 N N . ARG A 1 90 ? 10.012 4.218 -23.351 1.00 44.53 90 ARG A N 1
ATOM 749 C CA . ARG A 1 90 ? 8.732 4.202 -22.644 1.00 44.53 90 ARG A CA 1
ATOM 750 C C . ARG A 1 90 ? 8.014 2.887 -22.930 1.00 44.53 90 ARG A C 1
ATOM 752 O O . ARG A 1 90 ? 7.335 2.753 -23.938 1.00 44.53 90 ARG A O 1
ATOM 759 N N . VAL A 1 91 ? 8.152 1.928 -22.021 1.00 50.22 91 VAL A N 1
ATOM 760 C CA . VAL A 1 91 ? 7.295 0.737 -21.998 1.00 50.22 91 VAL A CA 1
ATOM 761 C C . VAL A 1 91 ? 6.063 1.081 -21.169 1.00 50.22 91 VAL A C 1
ATOM 763 O O . VAL A 1 91 ? 6.117 1.065 -19.938 1.00 50.22 91 VAL A O 1
ATOM 766 N N . GLU A 1 92 ? 4.964 1.450 -21.823 1.00 50.84 92 GLU A N 1
ATOM 767 C CA . GLU A 1 92 ? 3.700 1.683 -21.120 1.00 50.84 92 GLU A CA 1
ATOM 768 C C . GLU A 1 92 ? 3.099 0.335 -20.683 1.00 50.84 92 GLU A C 1
ATOM 770 O O . GLU A 1 92 ? 2.950 -0.571 -21.505 1.00 50.84 92 GLU A O 1
ATOM 775 N N . PRO A 1 93 ? 2.783 0.138 -19.388 1.00 53.34 93 PRO A N 1
ATOM 776 C CA . PRO A 1 93 ? 2.056 -1.044 -18.953 1.00 53.34 93 PRO A CA 1
ATOM 777 C C . PRO A 1 93 ? 0.650 -1.038 -19.563 1.00 53.34 93 PRO A C 1
ATOM 779 O O . PRO A 1 93 ? -0.169 -0.182 -19.238 1.00 53.34 93 PRO A O 1
ATOM 782 N N . ASP A 1 94 ? 0.333 -2.052 -20.360 1.00 74.50 94 ASP A N 1
ATOM 783 C CA . ASP A 1 94 ? -1.013 -2.307 -20.884 1.00 74.50 94 ASP A CA 1
ATOM 784 C C . ASP A 1 94 ? -1.984 -2.835 -19.811 1.00 74.50 94 ASP A C 1
ATOM 786 O O . ASP A 1 94 ? -3.130 -3.153 -20.105 1.00 74.50 94 ASP A O 1
ATOM 790 N N . LEU A 1 95 ? -1.560 -2.924 -18.547 1.00 72.31 95 LEU A N 1
ATOM 791 C CA . LEU A 1 95 ? -2.342 -3.527 -17.469 1.00 72.31 95 LEU A CA 1
ATOM 792 C C . LEU A 1 95 ? -3.699 -2.845 -17.269 1.00 72.31 95 LEU A C 1
ATOM 794 O O . LEU A 1 95 ? -4.696 -3.533 -17.100 1.00 72.31 95 LEU A O 1
ATOM 798 N N . ILE A 1 96 ? -3.759 -1.509 -17.318 1.00 72.81 96 ILE A N 1
ATOM 799 C CA . ILE A 1 96 ? -5.040 -0.789 -17.228 1.00 72.81 96 ILE A CA 1
ATOM 800 C C . ILE A 1 96 ? -5.923 -1.125 -18.430 1.00 72.81 96 ILE A C 1
ATOM 802 O O . ILE A 1 96 ? -7.127 -1.294 -18.270 1.00 72.81 96 ILE A O 1
ATOM 806 N N . PHE A 1 97 ? -5.333 -1.235 -19.621 1.00 79.44 97 PHE A N 1
ATOM 807 C CA . PHE A 1 97 ? -6.058 -1.633 -20.821 1.00 79.44 97 PHE A CA 1
ATOM 808 C C . PHE A 1 97 ? -6.610 -3.056 -20.672 1.00 79.44 97 PHE A C 1
ATOM 810 O O . PHE A 1 97 ? -7.797 -3.261 -20.880 1.00 79.44 97 PHE A O 1
ATOM 817 N N . ARG A 1 98 ? -5.798 -4.001 -20.191 1.00 78.75 98 ARG A N 1
ATOM 818 C CA . ARG A 1 98 ? -6.192 -5.395 -19.944 1.00 78.75 98 ARG A CA 1
ATOM 819 C C . ARG A 1 98 ? -7.246 -5.548 -18.851 1.00 78.75 98 ARG A C 1
ATOM 821 O O . ARG A 1 98 ? -8.144 -6.360 -19.011 1.00 78.75 98 ARG A O 1
ATOM 828 N N . ILE A 1 99 ? -7.158 -4.780 -17.762 1.00 75.56 99 ILE A N 1
ATOM 829 C CA . ILE A 1 99 ? -8.188 -4.765 -16.710 1.00 75.56 99 ILE A CA 1
ATOM 830 C C . ILE A 1 99 ? -9.500 -4.239 -17.288 1.00 75.56 99 ILE A C 1
ATOM 832 O O . ILE A 1 99 ? -10.530 -4.881 -17.127 1.00 75.56 99 ILE A O 1
ATOM 836 N N . LYS A 1 100 ? -9.461 -3.107 -18.004 1.00 79.44 100 LYS A N 1
ATOM 837 C CA . LYS A 1 100 ? -10.652 -2.539 -18.646 1.00 79.44 100 LYS A CA 1
ATOM 838 C C . LYS A 1 100 ? -11.264 -3.480 -19.672 1.00 79.44 100 LYS A C 1
ATOM 840 O O . LYS A 1 100 ? -12.474 -3.480 -19.824 1.00 79.44 100 LYS A O 1
ATOM 845 N N . ASP A 1 101 ? -10.441 -4.222 -20.401 1.00 86.00 101 ASP A N 1
ATOM 846 C CA . ASP A 1 101 ? -10.911 -5.176 -21.396 1.00 86.00 101 ASP A CA 1
ATOM 847 C C . ASP A 1 101 ? -11.560 -6.397 -20.737 1.00 86.00 101 ASP A C 1
ATOM 849 O O . ASP A 1 101 ? -12.693 -6.725 -21.065 1.00 86.00 101 ASP A O 1
ATOM 853 N N . ALA A 1 102 ? -10.915 -6.971 -19.717 1.00 78.56 102 ALA A N 1
ATOM 854 C CA . ALA A 1 102 ? -11.468 -8.078 -18.940 1.00 78.56 102 ALA A CA 1
ATOM 855 C C . ALA A 1 102 ? -12.776 -7.709 -18.213 1.00 78.56 102 ALA A C 1
ATOM 857 O O . ALA A 1 102 ? -13.674 -8.534 -18.115 1.00 78.56 102 ALA A O 1
ATOM 858 N N . GLN A 1 103 ? -12.915 -6.462 -17.749 1.00 76.00 103 GLN A N 1
ATOM 859 C CA . GLN A 1 103 ? -14.142 -5.974 -17.109 1.00 76.00 103 GLN A CA 1
ATOM 860 C C . GLN A 1 103 ? -15.320 -5.783 -18.075 1.00 76.00 103 GLN A C 1
ATOM 862 O O . GLN A 1 103 ? -16.446 -5.673 -17.611 1.00 76.00 103 GLN A O 1
ATOM 867 N N . LYS A 1 104 ? -15.112 -5.735 -19.400 1.00 82.44 104 LYS A N 1
ATOM 868 C CA . LYS A 1 104 ? -16.235 -5.648 -20.359 1.00 82.44 104 LYS A CA 1
ATOM 869 C 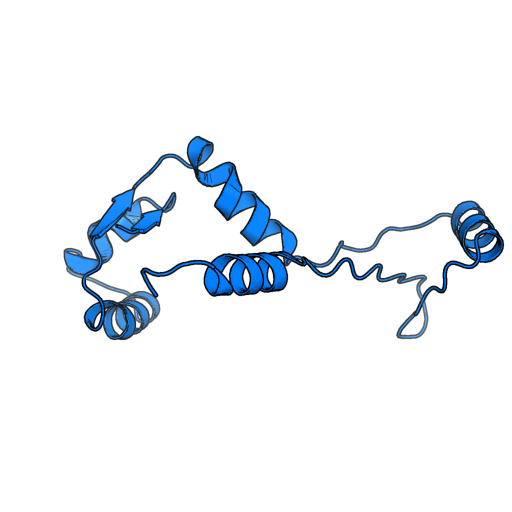C . LYS A 1 104 ? -17.032 -6.946 -20.453 1.00 82.44 104 LYS A C 1
ATOM 871 O O . LYS A 1 104 ? -18.182 -6.913 -20.877 1.00 82.44 104 LYS A O 1
ATOM 876 N N . GLU A 1 105 ? -16.393 -8.068 -20.140 1.00 73.94 105 GLU A N 1
ATOM 877 C CA . GLU A 1 105 ? -16.988 -9.405 -20.211 1.00 73.94 105 GLU A CA 1
ATOM 878 C C . GLU A 1 105 ? -17.479 -9.896 -18.840 1.00 73.94 105 GLU A C 1
ATOM 880 O O . GLU A 1 105 ? -18.051 -10.980 -18.744 1.00 73.94 105 GLU A O 1
ATOM 885 N N . ASP A 1 106 ? -17.275 -9.103 -17.784 1.00 70.00 106 ASP A N 1
ATOM 886 C CA . ASP A 1 106 ? -17.729 -9.416 -16.435 1.00 70.00 106 ASP A CA 1
ATOM 887 C C . ASP A 1 106 ? -19.192 -8.990 -16.263 1.00 70.00 106 ASP A C 1
ATOM 889 O O . ASP A 1 106 ? -19.512 -7.805 -16.254 1.00 70.00 106 ASP A O 1
ATOM 893 N N . SER A 1 107 ? -20.092 -9.968 -16.161 1.00 60.69 107 SER A N 1
ATOM 894 C CA . SER A 1 107 ? -21.531 -9.741 -15.991 1.00 60.69 107 SER A CA 1
ATOM 895 C C . SER A 1 107 ? -21.940 -9.340 -14.568 1.00 60.69 107 SER A C 1
ATOM 897 O O . SER A 1 107 ? -23.123 -9.092 -14.337 1.00 60.69 107 SER A O 1
ATOM 899 N N . GLU A 1 108 ? -21.008 -9.340 -13.608 1.00 59.88 108 GLU A N 1
ATOM 900 C CA . GLU A 1 108 ? -21.251 -8.916 -12.221 1.00 59.88 108 GLU A CA 1
ATOM 901 C C . GLU A 1 108 ? -20.884 -7.439 -11.958 1.00 59.88 108 GLU A C 1
ATOM 903 O O . GLU A 1 108 ? -21.007 -6.968 -10.823 1.00 59.88 108 GLU A O 1
ATOM 908 N N . ILE A 1 109 ? -20.489 -6.695 -13.003 1.00 49.78 109 ILE A N 1
ATOM 909 C CA . ILE A 1 109 ? -20.300 -5.230 -13.023 1.00 49.78 109 ILE A CA 1
ATOM 910 C C . ILE A 1 109 ? -21.352 -4.592 -13.938 1.00 49.78 109 ILE A C 1
ATOM 912 O O . ILE A 1 109 ? -21.902 -3.538 -13.540 1.00 49.78 109 ILE A O 1
#

Sequence (109 aa):
DIFTDHKSLKYIFTQRELNMRQRRWLDLLKDYDTNIQYHPGKANVVADALSRKLGMIAGIKVKEEIIRDLERLDIELYVRGQHGYWASLRVEPDLIFRIKDAQKEDSEI

Mean predicted aligned error: 16.25 Å

Foldseek 3Di:
DAEDQPVVVQCLVPDPDDDPVSVVVCVVCVVDPDRYDYDHCVVCVVVVVVVVVPPFPPDDPDDPVVVVVCVVVVNDFDDDDPDGPRGGDDDDPCVVVVVVVVVVPDPVD

Radius of gyration: 21.55 Å; Cα contacts (8 Å, |Δi|>4): 65; chains: 1; bounding box: 50×32×57 Å

Nearest PDB structures (foldseek):
  8xhv-assembly1_A  TM=2.078E-01  e=5.651E+00  Kurthia massiliensis

Secondary structure (DSSP, 8-state):
-EEES-GGGGGTTT-S---HHHHHHHHHHTTS---EEE--GGG-HHHHHHHHHTS--------HHHHHHHHHTT------SSSS---------THHHHHHHHTTS-TT-